Protein AF-A0A9E3L6E1-F1 (afdb_monomer_lite)

Secondary structure (DSSP, 8-state):
-EEEEEEEE-TT---S-----TTS-------S-----EEEEEEEETTEEEEEEEEEB---HHHHHHHIIIIIHHH--TTPPEEE------

Radius of gyration: 18.28 Å; chains: 1; bounding box: 48×23×44 Å

Sequence (90 aa):
MVFVDESGSNLALAPRYGWAPKGQRAWGKAPTNRGKNTTVLAALSPEGLLTTMTVEGAADTEAFLLYLDKFLCPALRPGKTVLRDNLLSP

Structure (mmCIF, N/CA/C/O backbone):
data_AF-A0A9E3L6E1-F1
#
_entry.id   AF-A0A9E3L6E1-F1
#
loop_
_atom_site.group_PDB
_atom_site.id
_atom_site.type_symbol
_atom_site.label_atom_id
_atom_site.label_alt_id
_atom_site.label_comp_id
_atom_site.label_asym_id
_atom_site.label_entity_id
_atom_site.label_seq_id
_atom_site.pdbx_PDB_ins_code
_atom_site.Cartn_x
_atom_site.Cartn_y
_atom_site.Cartn_z
_atom_site.occupancy
_atom_site.B_iso_or_equiv
_atom_site.auth_seq_id
_atom_site.auth_comp_id
_atom_site.auth_asym_id
_atom_site.auth_atom_id
_atom_site.pdbx_PDB_model_num
ATOM 1 N N . MET A 1 1 ? -7.309 8.618 14.879 1.00 92.19 1 MET A N 1
ATOM 2 C CA . MET A 1 1 ? -7.479 8.735 13.424 1.00 92.19 1 MET A CA 1
ATOM 3 C C . MET A 1 1 ? -6.715 7.600 12.774 1.00 92.19 1 MET A C 1
ATOM 5 O O . MET A 1 1 ? -5.608 7.320 13.224 1.00 92.19 1 MET A O 1
ATOM 9 N N . VAL A 1 2 ? -7.332 6.921 11.816 1.00 96.00 2 VAL A N 1
ATOM 10 C CA . VAL A 1 2 ? -6.770 5.807 11.047 1.00 96.00 2 VAL A CA 1
ATOM 11 C C . VAL A 1 2 ? -7.093 6.070 9.584 1.00 96.00 2 VAL A C 1
ATOM 13 O O . VAL A 1 2 ? -8.247 6.341 9.281 1.00 96.00 2 VAL A O 1
ATOM 16 N N . PHE A 1 3 ? -6.100 6.023 8.710 1.00 95.31 3 PHE A N 1
ATOM 17 C CA . PHE A 1 3 ? -6.247 6.190 7.268 1.00 95.31 3 PHE A CA 1
ATOM 18 C C . PHE A 1 3 ? -6.215 4.827 6.601 1.00 95.31 3 PHE A C 1
ATOM 20 O O . PHE A 1 3 ? -5.349 4.023 6.936 1.00 95.31 3 PHE A O 1
ATOM 27 N N . VAL A 1 4 ? -7.137 4.580 5.681 1.00 95.19 4 VAL A N 1
ATOM 28 C CA . VAL A 1 4 ? -7.214 3.357 4.883 1.00 95.19 4 VAL A CA 1
ATOM 29 C C . VAL A 1 4 ? -7.046 3.728 3.421 1.00 95.19 4 VAL A C 1
ATOM 31 O O . VAL A 1 4 ? -7.734 4.633 2.951 1.00 95.19 4 VAL A O 1
ATOM 34 N N . ASP A 1 5 ? -6.149 3.028 2.735 1.00 92.31 5 ASP A N 1
ATOM 35 C CA . ASP A 1 5 ? -5.835 3.259 1.325 1.00 92.31 5 ASP A CA 1
ATOM 36 C C . ASP A 1 5 ? -5.464 1.950 0.605 1.00 92.31 5 ASP A C 1
ATOM 38 O O . ASP A 1 5 ? -5.138 0.936 1.243 1.00 92.31 5 ASP A O 1
ATOM 42 N N . GLU A 1 6 ? -5.513 1.991 -0.724 1.00 92.75 6 GLU A N 1
ATOM 43 C CA . GLU A 1 6 ? -5.118 0.923 -1.637 1.00 92.75 6 GLU A CA 1
ATOM 44 C C . GLU A 1 6 ? -3.859 1.311 -2.429 1.00 92.75 6 GLU A C 1
ATOM 46 O O . GLU A 1 6 ? -3.770 2.387 -3.014 1.00 92.75 6 GLU A O 1
ATOM 51 N N . SER A 1 7 ? -2.899 0.391 -2.547 1.00 90.88 7 SER A N 1
ATOM 52 C CA . SER A 1 7 ? -1.768 0.544 -3.462 1.00 90.88 7 SER A CA 1
ATOM 53 C C . SER A 1 7 ? -1.552 -0.691 -4.331 1.00 90.88 7 SER A C 1
ATOM 55 O O . SER A 1 7 ? -1.209 -1.768 -3.842 1.00 90.88 7 SER A O 1
ATOM 57 N N . GLY A 1 8 ? -1.711 -0.524 -5.644 1.00 90.19 8 GLY A N 1
ATOM 58 C CA . GLY A 1 8 ? -1.360 -1.527 -6.646 1.00 90.19 8 GLY A CA 1
ATOM 59 C C . GLY A 1 8 ? 0.125 -1.480 -7.006 1.00 90.19 8 GLY A C 1
ATOM 60 O O . GLY A 1 8 ? 0.654 -0.438 -7.393 1.00 90.19 8 GLY A O 1
ATOM 61 N N . SER A 1 9 ? 0.800 -2.624 -6.949 1.00 89.75 9 SER A N 1
ATOM 62 C CA . SER A 1 9 ? 2.180 -2.788 -7.417 1.00 89.75 9 SER A CA 1
ATOM 63 C C . SER A 1 9 ? 2.285 -3.933 -8.420 1.00 89.75 9 SER A C 1
ATOM 65 O O . SER A 1 9 ? 1.413 -4.791 -8.497 1.00 89.75 9 SER A O 1
ATOM 67 N N . ASN A 1 10 ? 3.352 -3.965 -9.212 1.00 89.69 10 ASN A N 1
ATOM 68 C CA . ASN A 1 10 ? 3.652 -5.101 -10.074 1.00 89.69 10 ASN A CA 1
ATOM 69 C C . ASN A 1 10 ? 5.114 -5.502 -9.873 1.00 89.69 10 ASN A C 1
ATOM 71 O O . ASN A 1 10 ? 5.995 -4.641 -9.844 1.00 89.69 10 ASN A O 1
ATOM 75 N N . LEU A 1 11 ? 5.376 -6.805 -9.764 1.00 85.06 11 LEU A N 1
ATOM 76 C CA . LEU A 1 11 ? 6.726 -7.331 -9.540 1.00 85.06 11 LEU A CA 1
ATOM 77 C C . LEU A 1 11 ? 7.692 -7.037 -10.695 1.00 85.06 11 LEU A C 1
ATOM 79 O O . LEU A 1 11 ? 8.901 -7.091 -10.500 1.00 85.06 11 LEU A O 1
ATOM 83 N N . ALA A 1 12 ? 7.185 -6.699 -11.881 1.00 87.00 12 ALA A N 1
ATOM 84 C CA . ALA A 1 12 ? 7.977 -6.286 -13.032 1.00 87.00 12 ALA A CA 1
ATOM 85 C C . ALA A 1 12 ? 8.229 -4.776 -13.119 1.00 87.00 12 ALA A C 1
ATOM 87 O O . ALA A 1 12 ? 8.802 -4.318 -14.112 1.00 87.00 12 ALA A O 1
ATOM 88 N N . LEU A 1 13 ? 7.836 -3.986 -12.113 1.00 87.00 13 LEU A N 1
ATOM 89 C CA . LEU A 1 13 ? 8.210 -2.575 -12.059 1.00 87.00 13 LEU A CA 1
ATOM 90 C C . LEU A 1 13 ? 9.737 -2.447 -11.992 1.00 87.00 13 LEU A C 1
ATOM 92 O O . LEU A 1 13 ? 10.382 -2.833 -11.022 1.00 87.00 13 LEU A O 1
ATOM 96 N N . ALA A 1 14 ? 10.307 -1.870 -13.046 1.00 89.06 14 ALA A N 1
ATOM 97 C CA . ALA A 1 14 ? 11.715 -1.524 -13.142 1.00 89.06 14 ALA A CA 1
ATOM 98 C C . ALA A 1 14 ? 11.851 -0.103 -13.715 1.00 89.06 14 ALA A C 1
ATOM 100 O O . ALA A 1 14 ? 11.006 0.318 -14.517 1.00 89.06 14 ALA A O 1
ATOM 101 N N . PRO A 1 15 ? 12.900 0.654 -13.342 1.00 89.44 15 PRO A N 1
ATOM 102 C CA . PRO A 1 15 ? 13.163 1.958 -13.935 1.00 89.44 15 PRO A CA 1
ATOM 103 C C . PRO A 1 15 ? 13.244 1.865 -15.462 1.00 89.44 15 PRO A C 1
ATOM 105 O O . PRO A 1 15 ? 14.012 1.076 -16.010 1.00 89.44 15 PRO A O 1
ATOM 108 N N . ARG A 1 16 ? 12.454 2.689 -16.159 1.00 85.88 16 ARG A N 1
ATOM 109 C CA . ARG A 1 16 ? 12.472 2.755 -17.633 1.00 85.88 16 ARG A CA 1
ATOM 110 C C . ARG A 1 16 ? 13.694 3.488 -18.181 1.00 85.88 16 ARG A C 1
ATOM 112 O O . ARG A 1 16 ? 14.088 3.252 -19.317 1.00 85.88 16 ARG A O 1
ATOM 119 N N . TYR A 1 17 ? 14.281 4.365 -17.374 1.00 91.81 17 TYR A N 1
ATOM 120 C CA . TYR A 1 17 ? 15.417 5.197 -17.743 1.00 91.81 17 TYR A CA 1
ATOM 121 C C . TYR A 1 17 ? 16.480 5.122 -16.649 1.00 91.81 17 TYR A C 1
ATOM 123 O O . TYR A 1 17 ? 16.159 4.967 -15.471 1.00 91.81 17 TYR A O 1
ATOM 131 N N . GLY A 1 18 ? 17.742 5.241 -17.050 1.00 92.38 18 GLY A N 1
ATOM 132 C CA . GLY A 1 18 ? 18.893 5.268 -16.158 1.00 92.38 18 GLY A CA 1
ATOM 133 C C . GLY A 1 18 ? 19.909 6.298 -16.633 1.00 92.38 18 GLY A C 1
ATOM 134 O O . GLY A 1 18 ? 19.899 6.702 -17.796 1.00 92.38 18 GLY A O 1
ATOM 135 N N . TRP A 1 19 ? 20.785 6.717 -15.727 1.00 95.50 19 TRP A N 1
ATOM 136 C CA . TRP A 1 19 ? 21.811 7.720 -15.994 1.00 95.50 19 TRP A CA 1
ATOM 137 C C . TRP A 1 19 ? 23.187 7.059 -16.046 1.00 95.50 19 TRP A C 1
ATOM 139 O O . TRP A 1 19 ? 23.488 6.178 -15.243 1.00 95.50 19 TRP A O 1
ATOM 149 N N . ALA A 1 20 ? 24.022 7.492 -16.988 1.00 96.69 20 ALA A N 1
ATOM 150 C CA . ALA A 1 20 ? 25.421 7.096 -17.084 1.00 96.69 20 ALA A CA 1
ATOM 151 C C . ALA A 1 20 ? 26.275 8.304 -17.501 1.00 96.69 20 ALA A C 1
ATOM 153 O O . ALA A 1 20 ? 25.750 9.232 -18.127 1.00 96.69 20 ALA A O 1
ATOM 154 N N . PRO A 1 21 ? 27.580 8.314 -17.176 1.00 97.62 21 PRO A N 1
ATOM 155 C CA . PRO A 1 21 ? 28.494 9.335 -17.670 1.00 97.62 21 PRO A CA 1
ATOM 156 C C . PRO A 1 21 ? 28.459 9.450 -19.198 1.00 97.62 21 PRO A C 1
ATOM 158 O O . PRO A 1 21 ? 28.196 8.479 -19.912 1.00 97.62 21 PRO A O 1
ATOM 161 N N . LYS A 1 22 ? 28.762 10.645 -19.713 1.00 96.69 22 LYS A N 1
ATOM 162 C CA . LYS A 1 22 ? 28.776 10.904 -21.158 1.00 96.69 22 LYS A CA 1
ATOM 163 C C . LYS A 1 22 ? 29.699 9.908 -21.872 1.00 96.69 22 LYS A C 1
ATOM 165 O O . LYS A 1 22 ? 30.854 9.745 -21.492 1.00 96.69 22 LYS A O 1
ATOM 170 N N . GLY A 1 23 ? 29.176 9.262 -22.914 1.00 96.75 23 GLY A N 1
ATOM 171 C CA . GLY A 1 23 ? 29.894 8.244 -23.691 1.00 96.75 23 GLY A CA 1
ATOM 172 C C . GLY A 1 23 ? 29.804 6.820 -23.130 1.00 96.75 23 GLY A C 1
ATOM 173 O O . GLY A 1 23 ? 30.359 5.910 -23.737 1.00 96.75 23 GLY A O 1
ATOM 174 N N . GLN A 1 24 ? 29.100 6.600 -22.016 1.00 96.94 24 GLN A N 1
ATOM 175 C CA . GLN A 1 24 ? 28.919 5.274 -21.421 1.00 96.94 24 GLN A CA 1
ATOM 176 C C . GLN A 1 24 ? 27.476 4.777 -21.549 1.00 96.94 24 GLN A C 1
ATOM 178 O O . GLN A 1 24 ? 26.520 5.553 -21.568 1.00 96.94 24 GLN A O 1
ATOM 183 N N . ARG A 1 25 ? 27.314 3.452 -21.617 1.00 94.94 25 ARG A N 1
ATOM 184 C CA . ARG A 1 25 ? 26.001 2.803 -21.665 1.00 94.94 25 ARG A CA 1
ATOM 185 C C . ARG A 1 25 ? 25.412 2.680 -20.261 1.00 94.94 25 ARG A C 1
ATOM 187 O O . ARG A 1 25 ? 26.043 2.098 -19.384 1.00 94.94 25 ARG A O 1
ATOM 194 N N . ALA A 1 26 ? 24.180 3.151 -20.073 1.00 95.25 26 ALA A N 1
ATOM 195 C CA . ALA A 1 26 ? 23.397 2.845 -18.879 1.00 95.25 26 ALA A CA 1
ATOM 196 C C . ALA A 1 26 ? 22.893 1.396 -18.958 1.00 95.25 26 ALA A C 1
ATOM 198 O O . ALA A 1 26 ? 22.125 1.040 -19.855 1.00 95.25 26 ALA A O 1
ATOM 199 N N . TRP A 1 27 ? 23.349 0.552 -18.036 1.00 93.44 27 TRP A N 1
ATOM 200 C CA . TRP A 1 27 ? 22.905 -0.835 -17.931 1.00 93.44 27 TRP A CA 1
ATOM 201 C C . TRP A 1 27 ? 21.760 -0.949 -16.929 1.00 93.44 27 TRP A C 1
ATOM 203 O O . TRP A 1 27 ? 21.799 -0.350 -15.859 1.00 93.44 27 TRP A O 1
ATOM 213 N N . GLY A 1 28 ? 20.756 -1.751 -17.269 1.00 90.00 28 GLY A N 1
ATOM 214 C CA . GLY A 1 28 ? 19.630 -2.061 -16.397 1.00 90.00 28 GLY A CA 1
ATOM 215 C C . GLY A 1 28 ? 19.231 -3.524 -16.538 1.00 90.00 28 GLY A C 1
ATOM 216 O O . GLY A 1 28 ? 19.468 -4.147 -17.575 1.00 90.00 28 GLY A O 1
ATOM 217 N N . LYS A 1 29 ? 18.630 -4.071 -15.483 1.00 87.94 29 LYS A N 1
ATOM 218 C CA . LYS A 1 29 ? 17.960 -5.372 -15.499 1.00 87.94 29 LYS A CA 1
ATOM 219 C C . LYS A 1 29 ? 16.503 -5.154 -15.122 1.00 87.94 29 LYS A C 1
ATOM 221 O O . LYS A 1 29 ? 16.217 -4.381 -14.214 1.00 87.94 29 LYS A O 1
ATOM 226 N N . ALA A 1 30 ? 15.611 -5.848 -15.813 1.00 86.69 30 ALA A N 1
ATOM 227 C CA . ALA A 1 30 ? 14.192 -5.866 -15.504 1.00 86.69 30 ALA A CA 1
ATOM 228 C C . ALA A 1 30 ? 13.716 -7.324 -15.417 1.00 86.69 30 ALA A C 1
ATOM 230 O O . ALA A 1 30 ? 14.243 -8.171 -16.148 1.00 86.69 30 ALA A O 1
ATOM 231 N N . PRO A 1 31 ? 12.742 -7.633 -14.548 1.00 84.75 31 PRO A N 1
ATOM 232 C CA . PRO A 1 31 ? 12.119 -8.950 -14.501 1.00 84.75 31 PRO A CA 1
ATOM 233 C C . PRO A 1 31 ? 11.454 -9.300 -15.839 1.00 84.75 31 PRO A C 1
ATOM 235 O O . PRO A 1 31 ? 10.817 -8.456 -16.471 1.00 84.75 31 PRO A O 1
ATOM 238 N N . THR A 1 32 ? 11.597 -10.550 -16.282 1.00 76.31 32 THR A N 1
ATOM 239 C CA . THR A 1 32 ? 10.970 -11.050 -17.518 1.00 76.31 32 THR A CA 1
ATOM 240 C C . THR A 1 32 ? 9.523 -11.490 -17.305 1.00 76.31 32 THR A C 1
ATOM 242 O O . THR A 1 32 ? 8.708 -11.366 -18.218 1.00 76.31 32 THR A O 1
ATOM 245 N N . ASN A 1 33 ? 9.182 -11.969 -16.104 1.00 69.94 33 ASN A N 1
ATOM 246 C CA . ASN A 1 33 ? 7.820 -12.342 -15.740 1.00 69.94 33 ASN A CA 1
ATOM 247 C C . ASN A 1 33 ? 7.041 -11.107 -15.269 1.00 69.94 33 ASN A C 1
ATOM 249 O O . ASN A 1 33 ? 7.391 -10.509 -14.253 1.00 69.94 33 ASN A O 1
ATOM 253 N N . ARG A 1 34 ? 5.994 -10.734 -16.012 1.00 67.62 34 ARG A N 1
ATOM 254 C CA . ARG A 1 34 ? 5.178 -9.541 -15.738 1.00 67.62 34 ARG A CA 1
ATOM 255 C C . ARG A 1 34 ? 4.044 -9.766 -14.740 1.00 67.62 34 ARG A C 1
ATOM 257 O O . ARG A 1 34 ? 3.488 -8.774 -14.286 1.00 67.62 34 ARG A O 1
ATOM 264 N N . GLY A 1 35 ? 3.752 -11.023 -14.385 1.00 78.12 35 GLY A N 1
ATOM 265 C CA . GLY A 1 35 ? 2.751 -11.397 -13.380 1.00 78.12 35 GLY A CA 1
ATOM 266 C C . GLY A 1 35 ? 1.399 -10.685 -13.521 1.00 78.12 35 GLY A C 1
ATOM 267 O O . GLY A 1 35 ? 1.105 -10.041 -14.528 1.00 78.12 35 GLY A O 1
ATOM 268 N N . LYS A 1 36 ? 0.564 -10.792 -12.489 1.00 83.56 36 LYS A N 1
ATOM 269 C CA . LYS A 1 36 ? -0.533 -9.842 -12.273 1.00 83.56 36 LYS A CA 1
ATOM 270 C C . LYS A 1 36 ? -0.064 -8.752 -11.312 1.00 83.56 36 LYS A C 1
ATOM 272 O O . LYS A 1 36 ? 0.942 -8.914 -10.621 1.00 83.56 36 LYS A O 1
ATOM 277 N N . ASN A 1 37 ? -0.798 -7.646 -11.268 1.00 89.00 37 ASN A N 1
ATOM 278 C CA . ASN A 1 37 ? -0.604 -6.664 -10.207 1.00 89.00 37 ASN A CA 1
ATOM 279 C C . ASN A 1 37 ? -0.920 -7.308 -8.851 1.00 89.00 37 ASN A C 1
ATOM 281 O O . ASN A 1 37 ? -1.767 -8.191 -8.769 1.00 89.00 37 ASN A O 1
ATOM 285 N N . THR A 1 38 ? -0.249 -6.864 -7.802 1.00 91.56 38 THR A N 1
ATOM 286 C CA . THR A 1 38 ? -0.587 -7.158 -6.415 1.00 91.56 38 THR A CA 1
ATOM 287 C C . THR A 1 38 ? -1.065 -5.865 -5.784 1.00 91.56 38 THR A C 1
ATOM 289 O O . THR A 1 38 ? -0.294 -4.908 -5.677 1.00 91.56 38 THR A O 1
ATOM 292 N N . THR A 1 39 ? -2.323 -5.847 -5.371 1.00 93.25 39 THR A N 1
ATOM 293 C CA . THR A 1 39 ? -2.910 -4.752 -4.610 1.00 93.25 39 THR A CA 1
ATOM 294 C C . THR A 1 39 ? -2.686 -4.980 -3.120 1.00 93.25 39 THR A C 1
ATOM 296 O O . THR A 1 39 ? -2.880 -6.081 -2.607 1.00 93.25 39 THR A O 1
ATOM 299 N N . VAL A 1 40 ? -2.287 -3.927 -2.413 1.00 94.81 40 VAL A N 1
ATOM 300 C CA . VAL A 1 40 ? -2.171 -3.883 -0.957 1.00 94.81 40 VAL A CA 1
ATOM 301 C C . VAL A 1 40 ? -3.250 -2.959 -0.408 1.00 94.81 40 VAL A C 1
ATOM 303 O O . VAL A 1 40 ? -3.291 -1.787 -0.767 1.00 94.81 40 VAL A O 1
ATO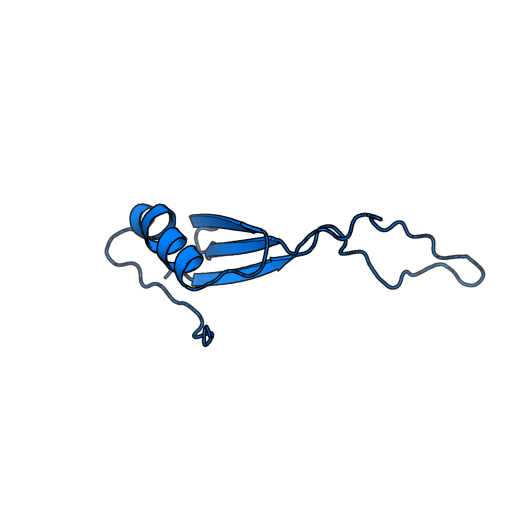M 306 N N . LEU A 1 41 ? -4.081 -3.470 0.494 1.00 95.56 41 LEU A N 1
ATOM 307 C CA . LEU A 1 41 ? -4.950 -2.674 1.357 1.00 95.56 41 LEU A CA 1
ATOM 308 C C . LEU A 1 41 ? -4.233 -2.456 2.684 1.00 95.56 41 LEU A C 1
ATOM 310 O O . LEU A 1 41 ? -3.739 -3.417 3.280 1.00 95.56 41 LEU A O 1
ATOM 314 N N . ALA A 1 42 ? -4.151 -1.211 3.144 1.00 96.12 42 ALA A N 1
ATOM 315 C CA . ALA A 1 42 ? -3.398 -0.862 4.342 1.00 96.12 42 ALA A CA 1
ATOM 316 C C . ALA A 1 42 ? -4.131 0.157 5.211 1.00 96.12 42 ALA A C 1
ATOM 318 O O . ALA A 1 42 ? -4.799 1.056 4.706 1.00 96.12 42 ALA A O 1
ATOM 319 N N . ALA A 1 43 ? -3.937 0.036 6.526 1.00 96.75 43 ALA A N 1
ATOM 320 C CA . ALA A 1 43 ? -4.415 0.993 7.510 1.00 96.75 43 ALA A CA 1
ATOM 321 C C . ALA A 1 43 ? -3.240 1.579 8.284 1.00 96.75 43 ALA A C 1
ATOM 323 O O . ALA A 1 43 ? -2.446 0.846 8.877 1.00 96.75 43 ALA A O 1
ATOM 324 N N . LEU A 1 44 ? -3.152 2.903 8.306 1.00 96.06 44 LEU A N 1
ATOM 325 C CA . LEU A 1 44 ? -2.078 3.672 8.923 1.00 96.06 44 LEU A CA 1
ATOM 326 C C . LEU A 1 44 ? -2.646 4.595 9.999 1.00 96.06 44 LEU A C 1
ATOM 328 O O . LEU A 1 44 ? -3.666 5.256 9.808 1.00 96.06 44 LEU A O 1
ATOM 332 N N . SER A 1 45 ? -1.969 4.682 11.133 1.00 94.88 45 SER A N 1
ATOM 333 C CA . SER A 1 45 ? -2.213 5.690 12.160 1.00 94.88 45 SER A CA 1
ATOM 334 C C . SER A 1 45 ? -0.938 6.504 12.407 1.00 94.88 45 SER A C 1
ATOM 336 O O . SER A 1 45 ? 0.132 6.138 11.915 1.00 94.88 45 SER A O 1
ATOM 338 N N . PRO A 1 46 ? -1.003 7.605 13.177 1.00 93.94 46 PRO A N 1
ATOM 339 C CA . PRO A 1 46 ? 0.197 8.335 13.592 1.00 93.94 46 PRO A CA 1
ATOM 340 C C . PRO A 1 46 ? 1.227 7.468 14.334 1.00 93.94 46 PRO A C 1
ATOM 342 O O . PRO A 1 46 ? 2.401 7.814 14.380 1.00 93.94 46 PRO A O 1
ATOM 345 N N . GLU A 1 47 ? 0.793 6.343 14.907 1.00 93.75 47 GLU A N 1
ATOM 346 C CA . GLU A 1 47 ? 1.650 5.372 15.591 1.00 93.75 47 GLU A CA 1
ATOM 347 C C . GLU A 1 47 ? 2.277 4.332 14.642 1.00 93.75 47 GLU A C 1
ATOM 349 O O . GLU A 1 47 ? 3.152 3.577 15.061 1.00 93.75 47 GLU A O 1
ATOM 354 N N . GLY A 1 48 ? 1.859 4.295 13.372 1.00 93.88 48 GLY A N 1
ATOM 355 C CA . GLY A 1 48 ? 2.417 3.428 12.337 1.00 93.88 48 GLY A CA 1
ATOM 356 C C . GLY A 1 48 ? 1.375 2.592 11.594 1.00 93.88 48 GLY A C 1
ATOM 357 O O . GLY A 1 48 ? 0.183 2.896 11.567 1.00 93.88 48 GLY A O 1
ATOM 358 N N . LEU A 1 49 ? 1.849 1.529 10.944 1.00 95.25 49 LEU A N 1
ATOM 359 C CA . LEU A 1 49 ? 1.019 0.588 10.197 1.00 95.25 49 LEU A CA 1
ATOM 360 C C . LEU A 1 49 ? 0.234 -0.311 11.161 1.00 95.25 49 LEU A C 1
ATOM 362 O O .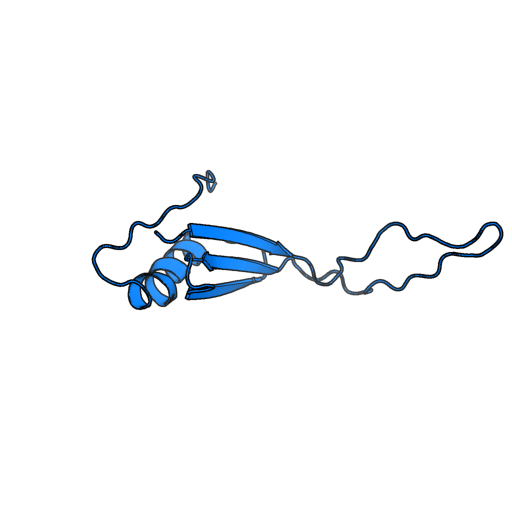 LEU A 1 49 ? 0.830 -0.997 11.988 1.00 95.25 49 LEU 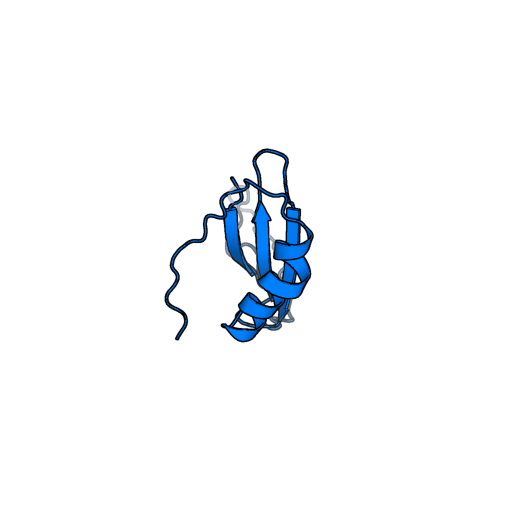A O 1
ATOM 366 N N . LEU A 1 50 ? -1.093 -0.317 11.044 1.00 96.12 50 LEU A N 1
ATOM 367 C CA . LEU A 1 50 ? -1.976 -1.122 11.889 1.00 96.12 50 LEU A CA 1
ATOM 368 C C . LEU A 1 50 ? -2.204 -2.517 11.319 1.00 96.12 50 LEU A C 1
ATOM 370 O O . LEU A 1 50 ? -2.082 -3.503 12.038 1.00 96.12 50 LEU A O 1
ATOM 374 N N . THR A 1 51 ? -2.570 -2.605 10.041 1.00 96.94 51 THR A N 1
ATOM 375 C CA . THR A 1 51 ? -2.831 -3.888 9.386 1.00 96.94 51 THR A CA 1
ATOM 376 C C . THR A 1 51 ? -2.795 -3.760 7.871 1.00 96.94 51 THR A C 1
ATOM 378 O O . THR A 1 51 ? -3.062 -2.683 7.324 1.00 96.94 51 THR A O 1
ATOM 381 N N . THR A 1 52 ? -2.490 -4.865 7.196 1.00 96.88 52 THR A N 1
ATOM 382 C CA . THR A 1 52 ? -2.440 -4.959 5.739 1.00 96.88 52 THR A CA 1
ATOM 383 C C . THR A 1 52 ? -3.053 -6.256 5.238 1.00 96.88 52 THR A C 1
ATOM 385 O O . THR A 1 52 ? -3.050 -7.275 5.928 1.00 96.88 52 THR A O 1
ATOM 388 N N . MET A 1 53 ? -3.548 -6.221 4.007 1.00 96.62 53 MET A N 1
ATOM 389 C CA . MET A 1 53 ? -3.920 -7.406 3.245 1.00 96.62 53 MET A CA 1
ATOM 390 C C . MET A 1 53 ? -3.459 -7.238 1.802 1.00 96.62 53 MET A C 1
ATOM 392 O O . MET A 1 53 ? -3.533 -6.145 1.246 1.00 96.62 53 MET A O 1
ATOM 396 N N . THR A 1 54 ? -2.978 -8.319 1.197 1.00 95.38 54 THR A N 1
ATOM 397 C CA . THR A 1 54 ? -2.538 -8.334 -0.200 1.00 95.38 54 THR A CA 1
ATOM 398 C C . THR A 1 54 ? -3.455 -9.204 -1.042 1.00 95.38 54 THR A C 1
A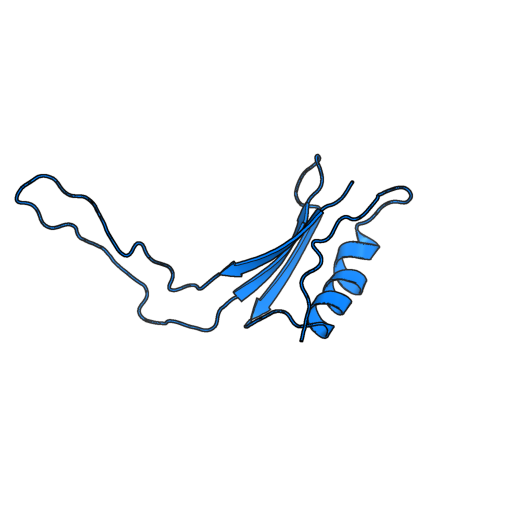TOM 400 O O . THR A 1 54 ? -3.772 -10.323 -0.638 1.00 95.38 54 THR A O 1
ATOM 403 N N . VAL A 1 55 ? -3.822 -8.723 -2.225 1.00 93.50 55 VAL A N 1
ATOM 404 C CA . VAL A 1 55 ? -4.666 -9.423 -3.198 1.00 93.50 55 VAL A CA 1
ATOM 405 C C . VAL A 1 55 ? -3.935 -9.471 -4.535 1.00 93.50 55 VAL A C 1
ATOM 407 O O . VAL A 1 55 ? -3.309 -8.495 -4.945 1.00 93.50 55 VAL A O 1
ATOM 410 N N . GLU A 1 56 ? -3.979 -10.614 -5.220 1.00 92.00 56 GLU A N 1
ATOM 411 C CA . GLU A 1 56 ? -3.512 -10.695 -6.604 1.00 92.00 56 GLU A CA 1
ATOM 412 C C . GLU A 1 56 ? -4.603 -10.156 -7.542 1.00 92.00 56 GLU A C 1
ATOM 414 O O . GLU A 1 56 ? -5.714 -10.675 -7.576 1.00 92.00 56 GLU A O 1
ATOM 419 N N . GLY A 1 57 ? -4.275 -9.146 -8.342 1.00 88.12 57 GLY A N 1
ATOM 420 C CA . GLY A 1 57 ? -5.215 -8.403 -9.175 1.00 88.12 57 GLY A CA 1
ATOM 421 C C . GLY A 1 57 ? -5.649 -7.091 -8.526 1.00 88.12 57 GLY A C 1
ATOM 422 O O . GLY A 1 57 ? -4.989 -6.594 -7.618 1.00 88.12 57 GLY A O 1
ATOM 423 N N . ALA A 1 58 ? -6.734 -6.515 -9.044 1.00 86.31 58 ALA A N 1
ATOM 424 C CA . ALA A 1 58 ? -7.375 -5.351 -8.439 1.00 86.31 58 ALA A CA 1
ATOM 425 C C . ALA A 1 58 ? -8.138 -5.774 -7.176 1.00 86.31 58 ALA A C 1
ATOM 427 O O . ALA A 1 58 ? -8.725 -6.858 -7.162 1.00 86.31 58 ALA A O 1
ATOM 428 N N . ALA A 1 59 ? -8.154 -4.929 -6.143 1.00 86.88 59 ALA A N 1
ATOM 429 C CA . ALA A 1 59 ? -9.111 -5.115 -5.060 1.00 86.88 59 ALA A CA 1
ATOM 430 C C . ALA A 1 59 ? -10.516 -4.767 -5.563 1.00 86.88 59 ALA A C 1
ATOM 432 O O . ALA A 1 59 ? -10.722 -3.748 -6.220 1.00 86.88 59 ALA A O 1
ATOM 433 N N . ASP A 1 60 ? -11.479 -5.620 -5.240 1.00 88.38 60 ASP A N 1
ATOM 434 C CA . ASP A 1 60 ? -12.897 -5.360 -5.435 1.00 88.38 60 ASP A CA 1
ATOM 435 C C . ASP A 1 60 ? -13.585 -5.098 -4.087 1.00 88.38 60 ASP A C 1
ATOM 437 O O . ASP A 1 60 ? -12.966 -5.085 -3.014 1.00 88.38 60 ASP A O 1
ATOM 441 N N . THR A 1 61 ? -14.895 -4.860 -4.141 1.00 89.81 61 THR A N 1
ATOM 442 C CA . THR A 1 61 ? -15.696 -4.612 -2.939 1.00 89.81 61 THR A CA 1
ATOM 443 C C . THR A 1 61 ? -15.639 -5.791 -1.960 1.00 89.81 61 THR A C 1
ATOM 445 O O . THR A 1 61 ? -15.596 -5.563 -0.752 1.00 89.81 61 THR A O 1
ATOM 448 N N . GLU A 1 62 ? -15.595 -7.039 -2.435 1.00 92.94 62 GLU A N 1
ATOM 449 C CA . GLU A 1 62 ? -15.550 -8.219 -1.563 1.00 92.94 62 GLU A CA 1
ATOM 450 C C . GLU A 1 62 ? -14.223 -8.296 -0.802 1.00 92.94 62 GLU A C 1
ATOM 452 O O . GLU A 1 62 ? -14.220 -8.429 0.426 1.00 92.94 62 GLU A O 1
ATOM 457 N N . ALA A 1 63 ? -13.099 -8.121 -1.499 1.00 92.94 63 ALA A N 1
ATOM 458 C CA . ALA A 1 63 ? -11.782 -8.058 -0.881 1.00 92.94 63 ALA A CA 1
ATOM 459 C C . ALA A 1 63 ? -11.696 -6.923 0.151 1.00 92.94 63 ALA A C 1
ATOM 461 O O . ALA A 1 63 ? -11.151 -7.105 1.242 1.00 92.94 63 ALA A O 1
ATOM 462 N N . PHE A 1 64 ? -12.268 -5.756 -0.148 1.00 91.31 64 PHE A N 1
ATOM 463 C CA . PHE A 1 64 ? -12.280 -4.646 0.799 1.00 91.31 64 PHE A CA 1
ATOM 464 C C . PHE A 1 64 ? -13.135 -4.936 2.041 1.00 91.31 64 PHE A C 1
ATOM 466 O O . PHE A 1 64 ? -12.697 -4.683 3.164 1.00 91.31 64 PHE A O 1
ATOM 473 N N . LEU A 1 65 ? -14.330 -5.508 1.880 1.00 93.69 65 LEU A N 1
ATOM 474 C CA . LEU A 1 65 ? -15.180 -5.894 3.012 1.00 93.69 65 LEU A CA 1
ATOM 475 C C . LEU A 1 65 ? -14.517 -6.971 3.877 1.00 93.69 65 LEU A C 1
ATOM 477 O O . LEU A 1 65 ? -14.564 -6.885 5.106 1.00 93.69 65 LEU A O 1
ATOM 481 N N . LEU A 1 66 ? -13.842 -7.938 3.252 1.00 96.00 66 LEU A N 1
ATOM 482 C CA . LEU A 1 66 ? -13.045 -8.940 3.954 1.00 96.00 66 LEU A CA 1
ATOM 483 C C . LEU A 1 66 ? -11.911 -8.287 4.752 1.00 96.00 66 LEU A C 1
ATOM 485 O O . LEU A 1 66 ? -11.695 -8.639 5.912 1.00 96.00 66 LEU A O 1
ATOM 489 N N . TYR A 1 67 ? -11.212 -7.315 4.159 1.00 96.00 67 TYR A N 1
ATOM 490 C CA . TYR A 1 67 ? -10.183 -6.542 4.846 1.00 96.00 67 TYR A CA 1
ATOM 491 C C . TY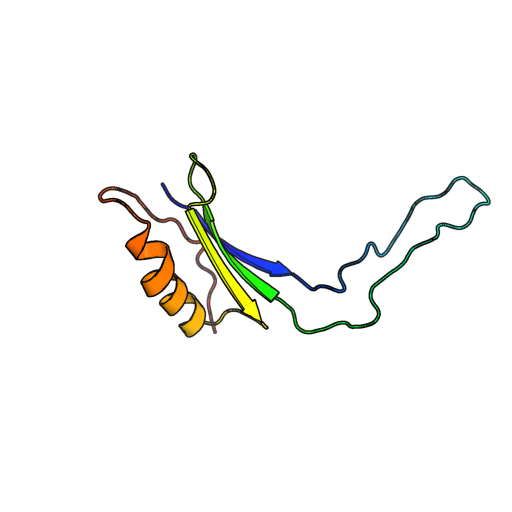R A 1 67 ? -10.740 -5.827 6.082 1.00 96.00 67 TYR A C 1
ATOM 493 O O . TYR A 1 67 ? -10.158 -5.912 7.168 1.00 96.00 67 TYR A O 1
ATOM 501 N N . LEU A 1 68 ? -11.890 -5.163 5.942 1.00 94.44 68 LEU A N 1
ATOM 502 C CA . LEU A 1 68 ? -12.542 -4.490 7.060 1.00 94.44 68 LEU A CA 1
ATOM 503 C C . LEU A 1 68 ? -12.892 -5.472 8.181 1.00 94.44 68 LEU A C 1
ATOM 505 O O . LEU A 1 68 ? -12.499 -5.248 9.324 1.00 94.4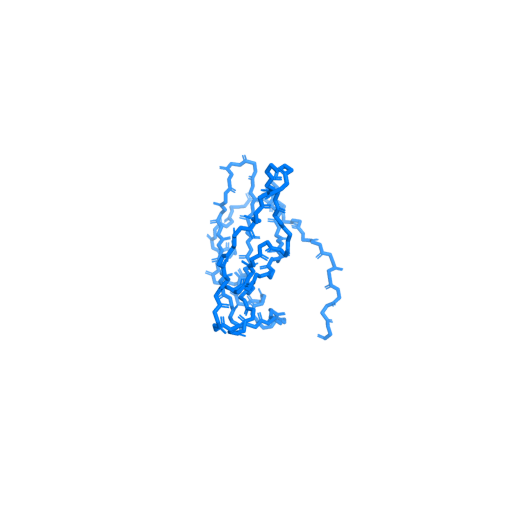4 68 LEU A O 1
ATOM 509 N N . ASP A 1 69 ? -13.586 -6.562 7.858 1.00 96.56 69 ASP A N 1
ATOM 510 C CA . ASP A 1 69 ? -14.097 -7.519 8.843 1.00 96.56 69 ASP A CA 1
ATOM 511 C C . ASP A 1 69 ? -12.979 -8.317 9.529 1.00 96.56 69 ASP A C 1
ATOM 513 O O . ASP A 1 69 ? -12.961 -8.460 10.752 1.00 96.56 69 ASP A O 1
ATOM 517 N N . LYS A 1 70 ? -12.018 -8.830 8.754 1.00 97.69 70 LYS A N 1
ATOM 518 C CA . LYS A 1 70 ? -11.011 -9.775 9.260 1.00 97.69 70 LYS A CA 1
ATOM 519 C C . LYS A 1 70 ? -9.741 -9.116 9.773 1.00 97.69 70 LYS A C 1
ATOM 521 O O . LYS A 1 70 ? -9.053 -9.722 10.592 1.00 97.69 70 LYS A O 1
ATOM 526 N N . PHE A 1 71 ? -9.424 -7.906 9.316 1.00 96.81 71 PHE A N 1
ATOM 527 C CA . PHE A 1 71 ? -8.140 -7.271 9.606 1.00 96.81 71 PHE A CA 1
ATOM 528 C C . PHE A 1 71 ? -8.302 -5.930 10.316 1.00 96.81 71 PHE A C 1
ATOM 530 O O . PHE A 1 71 ? -7.736 -5.748 11.395 1.00 96.81 71 PHE A O 1
ATOM 537 N N . LEU A 1 72 ? -9.067 -4.991 9.750 1.00 95.94 72 LEU A N 1
ATOM 538 C CA . LEU A 1 72 ? -9.142 -3.635 10.297 1.00 95.94 72 LEU A CA 1
ATOM 539 C C . LEU A 1 72 ? -9.978 -3.555 11.574 1.00 95.94 72 LEU A C 1
ATOM 541 O O . LEU A 1 72 ? -9.472 -3.097 12.596 1.00 95.94 72 LEU A O 1
ATOM 545 N N . CYS A 1 73 ? -11.236 -3.994 11.543 1.00 95.25 73 CYS A N 1
ATOM 546 C CA . CYS A 1 73 ? -12.143 -3.910 12.689 1.00 95.25 73 CYS A CA 1
ATOM 547 C C . CYS A 1 73 ? -11.567 -4.568 13.958 1.00 95.25 73 CYS A C 1
ATOM 549 O O . CYS A 1 73 ? -11.617 -3.924 15.007 1.00 95.25 73 CYS A O 1
ATOM 551 N N . PRO A 1 74 ? -10.940 -5.763 13.897 1.00 96.19 74 PRO A N 1
ATOM 552 C CA . PRO A 1 74 ? -10.299 -6.373 15.065 1.00 96.19 74 PRO A CA 1
ATOM 553 C C . PRO A 1 74 ? -9.096 -5.589 15.615 1.00 96.19 74 PRO A C 1
ATOM 555 O O . PRO A 1 74 ? -8.797 -5.680 16.804 1.00 96.19 74 PRO A O 1
ATOM 558 N N . ALA A 1 75 ? -8.399 -4.825 14.769 1.00 94.38 75 ALA A N 1
ATOM 559 C CA . ALA A 1 75 ? -7.243 -4.019 15.164 1.00 94.38 75 ALA A CA 1
ATOM 560 C C . ALA A 1 75 ? -7.631 -2.633 15.718 1.00 94.38 75 ALA A C 1
ATOM 562 O O . ALA A 1 75 ? -6.801 -1.944 16.325 1.00 94.38 75 ALA A O 1
ATOM 563 N N . LEU A 1 76 ? -8.879 -2.198 15.518 1.00 94.56 76 LEU A N 1
ATOM 564 C CA . LEU A 1 76 ? -9.361 -0.902 15.981 1.00 94.56 76 LEU A CA 1
ATOM 565 C C . LEU A 1 76 ? -9.704 -0.915 17.473 1.00 94.56 76 LEU A C 1
ATOM 567 O O . LEU A 1 76 ? -10.168 -1.895 18.047 1.00 94.56 76 LEU A O 1
ATOM 571 N N . ARG A 1 77 ? -9.512 0.246 18.102 1.00 91.19 77 ARG A N 1
ATOM 572 C CA . ARG A 1 77 ? -9.960 0.514 19.472 1.00 91.19 77 ARG A CA 1
ATOM 573 C C . ARG A 1 77 ? -11.149 1.475 19.447 1.00 91.19 77 ARG A C 1
ATOM 575 O O . ARG A 1 77 ? -11.201 2.330 18.555 1.00 91.19 77 ARG A O 1
ATOM 582 N N . PRO A 1 78 ? -12.059 1.402 20.435 1.00 92.88 78 PRO A N 1
ATOM 583 C CA . PRO A 1 78 ? -13.139 2.372 20.578 1.00 92.88 78 PRO A CA 1
ATOM 584 C C . PRO A 1 78 ? -12.631 3.822 20.533 1.00 92.88 78 PRO A C 1
ATOM 586 O O . PRO A 1 78 ? -11.560 4.134 21.055 1.00 92.88 78 PRO A O 1
ATOM 589 N N . GLY A 1 79 ? -13.393 4.705 19.885 1.00 92.00 79 GLY A N 1
ATOM 590 C CA . GLY A 1 79 ? -13.057 6.129 19.749 1.00 92.00 79 GLY A CA 1
ATOM 591 C C . GLY A 1 79 ? -12.084 6.475 18.613 1.00 92.00 79 GLY A C 1
ATOM 592 O O . GLY A 1 79 ? -11.693 7.634 18.477 1.00 92.00 79 GLY A O 1
ATOM 593 N N . LYS A 1 80 ? -11.676 5.512 17.774 1.00 92.25 80 LYS A N 1
ATOM 594 C CA . LYS A 1 80 ? -10.877 5.789 16.569 1.00 92.25 80 LYS A CA 1
ATOM 595 C C . LYS A 1 80 ? -11.782 6.112 15.372 1.00 92.25 80 LYS A C 1
ATOM 597 O O . LYS A 1 80 ? -12.622 5.309 14.992 1.00 92.25 80 LYS A O 1
ATOM 602 N N . THR A 1 81 ? -11.551 7.261 14.738 1.00 94.12 81 THR A N 1
ATOM 603 C CA . THR A 1 81 ? -12.137 7.605 13.430 1.00 94.12 81 THR A CA 1
ATOM 604 C C . THR A 1 81 ? -11.323 6.989 12.301 1.00 94.12 81 THR A C 1
ATOM 606 O O . THR A 1 81 ? -10.104 7.195 12.262 1.00 94.12 81 THR A O 1
ATOM 609 N N . VAL A 1 82 ? -11.999 6.287 11.392 1.00 94.25 82 VAL A N 1
ATOM 610 C CA . VAL A 1 82 ? -11.429 5.777 10.142 1.00 94.25 82 VAL A CA 1
ATOM 611 C C . VAL A 1 82 ? -11.720 6.772 9.023 1.00 94.25 82 VAL A C 1
ATOM 613 O O . VAL A 1 82 ? -12.855 7.208 8.852 1.00 94.25 82 VAL A O 1
ATOM 616 N N . LEU A 1 83 ? -10.682 7.129 8.281 1.00 93.62 83 LEU A N 1
ATOM 617 C CA . LEU A 1 83 ? -10.739 7.919 7.066 1.00 93.62 83 LEU A CA 1
ATOM 618 C C . LEU A 1 83 ? -10.341 7.013 5.911 1.00 93.62 83 LEU A C 1
ATOM 620 O O . LEU A 1 83 ? -9.301 6.362 5.956 1.00 93.62 83 LEU A O 1
ATOM 624 N N . ARG A 1 84 ? -11.178 6.987 4.888 1.00 90.44 84 ARG A N 1
ATOM 625 C CA . ARG A 1 84 ? -10.949 6.280 3.635 1.00 90.44 84 ARG A CA 1
ATOM 626 C C . ARG A 1 84 ? -11.174 7.289 2.521 1.00 90.44 84 ARG A C 1
ATOM 628 O O . ARG A 1 84 ? -12.056 8.145 2.655 1.00 90.44 84 ARG A O 1
ATOM 635 N N . ASP A 1 85 ? -10.401 7.208 1.453 1.00 83.88 85 ASP A N 1
ATOM 636 C CA . ASP A 1 85 ? -10.768 7.910 0.235 1.00 83.88 85 ASP A CA 1
ATOM 637 C C . ASP A 1 85 ? -12.061 7.309 -0.351 1.00 83.88 85 ASP A C 1
ATOM 639 O O . ASP A 1 85 ? -12.430 6.157 -0.106 1.00 83.88 85 ASP A O 1
ATOM 643 N N . ASN A 1 86 ? -12.832 8.128 -1.062 1.00 69.38 86 ASN A N 1
ATOM 644 C CA . ASN A 1 86 ? -14.082 7.674 -1.659 1.00 69.38 86 ASN A CA 1
ATOM 645 C C . ASN A 1 86 ? -13.824 7.303 -3.118 1.00 69.38 86 ASN A C 1
ATOM 647 O O . ASN A 1 86 ? -14.218 8.027 -4.034 1.00 69.38 86 ASN A O 1
ATOM 651 N N . LEU A 1 87 ? -13.108 6.199 -3.331 1.00 62.28 87 LEU A N 1
ATOM 652 C CA . LEU A 1 87 ? -12.974 5.625 -4.660 1.00 62.28 87 LEU A CA 1
ATOM 653 C C . LEU A 1 87 ? -14.297 4.940 -5.028 1.00 62.28 87 LEU A C 1
ATOM 655 O O . LEU A 1 87 ? -14.754 4.032 -4.329 1.00 62.28 87 LEU A O 1
ATOM 659 N N . LEU A 1 88 ? -14.930 5.395 -6.112 1.00 55.41 88 LEU A N 1
ATOM 660 C CA . LEU A 1 88 ? -16.070 4.703 -6.711 1.00 55.41 88 LEU A CA 1
ATOM 661 C C . LEU A 1 88 ? -15.588 3.325 -7.180 1.00 55.41 88 LEU A C 1
ATOM 663 O O . LEU A 1 88 ? -14.894 3.225 -8.190 1.00 55.41 88 LEU A O 1
ATOM 667 N N . SER A 1 89 ? -15.941 2.276 -6.435 1.00 54.84 89 SER A N 1
ATOM 668 C CA . SER A 1 89 ? -15.886 0.912 -6.963 1.00 54.84 89 SER A CA 1
ATOM 669 C C . SER A 1 89 ? -16.923 0.811 -8.085 1.00 54.84 89 SER A C 1
ATOM 671 O O . SER A 1 89 ? -18.053 1.259 -7.863 1.00 54.84 89 SER A O 1
ATOM 673 N N . PRO A 1 90 ? -16.593 0.261 -9.267 1.00 46.22 90 PRO A N 1
ATOM 674 C CA . PRO A 1 90 ? -17.620 -0.289 -10.145 1.00 46.22 90 PRO A CA 1
ATOM 675 C C . PRO A 1 90 ? -18.388 -1.428 -9.458 1.00 46.22 90 PRO A C 1
ATOM 677 O O . PRO A 1 90 ? -17.868 -1.986 -8.457 1.00 46.22 90 PRO A O 1
#

Foldseek 3Di:
DKEKDKDKDWQQDDDPDDDDPPPDDDDDDTDPDGAAIKMKIWMADPVGTQWIDIDGHDDAPVNVVCCVPPGVVVSDDPPDDYDYDPDDGD

pLDDT: mean 89.89, std 9.68, range [46.22, 97.69]